Protein AF-A0A1I2U1D2-F1 (afdb_monomer)

Radius of gyration: 32.14 Å; Cα contacts (8 Å, |Δi|>4): 13; chains: 1; bounding box: 83×58×67 Å

Sequence (141 aa):
MPDENRFARLGDAIGESNEGESEEENGAESSEREPSEPTAEAKSESDDREDGEAASEAETEETGGGPAFEFEATTAKSVYVRPETVDVLDDAEFEVESFLRREHDVRDVTGREFHDALVRVAAEYPDEVADAILAARDDKE

InterPro domains:
  IPR058276 Protein of unknown function DUF7970 [PF25925] (73-135)

Mean predicted aligned error: 19.6 Å

Organism: NCBI:txid553467

Foldseek 3Di:
DDDDDPPPPPPPVPDDDDDDDDDDDDDDDDDDDDDDDDDDDDDDDPPPDPDDDDPDPDPDPCPDDPPPDDDDDDDDDDDDDDPVVVVVVVVVVVVVQVCCCPPPVDHDQDPVNVVVVVVVVCVVCVVVVVVVVVVVVVVVD

pLDDT: mean 72.26, std 23.41, range [33.78, 98.31]

Secondary structure (DSSP, 8-state):
-PPS-TTTTSSTTS-------------------PPPP--------------------------S---SSPPPP---------HHHHHHHHHHHHHHHHHHHHHH------HHHHHHHHHHHHHH-HHHHHHHHHHHHHTT-

Structure (mmCIF, N/CA/C/O backbone):
data_AF-A0A1I2U1D2-F1
#
_entry.id   AF-A0A1I2U1D2-F1
#
loop_
_atom_site.group_PDB
_atom_site.id
_atom_site.type_symbol
_atom_site.label_atom_id
_atom_site.label_alt_id
_atom_site.label_comp_id
_atom_site.label_asym_id
_atom_site.label_entity_id
_atom_site.label_seq_id
_atom_site.pdbx_PDB_ins_code
_atom_site.Cartn_x
_atom_site.Cartn_y
_atom_site.Cartn_z
_atom_site.occupancy
_atom_site.B_iso_or_equiv
_atom_site.auth_seq_id
_atom_site.auth_comp_id
_atom_site.auth_asym_id
_atom_site.auth_atom_id
_atom_site.pdbx_PDB_model_num
ATOM 1 N N . MET A 1 1 ? 43.225 43.028 -21.620 1.00 48.25 1 MET A N 1
ATOM 2 C CA . MET A 1 1 ? 42.374 42.006 -20.972 1.00 48.25 1 MET A CA 1
ATOM 3 C C . MET A 1 1 ? 43.135 41.461 -19.764 1.00 48.25 1 MET A C 1
ATOM 5 O O . MET A 1 1 ? 44.349 41.606 -19.773 1.00 48.25 1 MET A O 1
ATOM 9 N N . PRO A 1 2 ? 42.417 41.010 -18.724 1.00 54.31 2 PRO A N 1
ATOM 10 C CA . PRO A 1 2 ? 42.782 41.077 -17.307 1.00 54.31 2 PRO A CA 1
ATOM 11 C C . PRO A 1 2 ? 43.830 40.062 -16.840 1.00 54.31 2 PRO A C 1
ATOM 13 O O . PRO A 1 2 ? 44.194 39.142 -17.564 1.00 54.31 2 PRO A O 1
ATOM 16 N N . ASP A 1 3 ? 44.269 40.314 -15.609 1.00 55.12 3 ASP A N 1
ATOM 17 C CA . ASP A 1 3 ? 45.502 39.914 -14.944 1.00 55.12 3 ASP A CA 1
ATOM 18 C C . ASP A 1 3 ? 45.847 38.423 -14.930 1.00 55.12 3 ASP A C 1
ATOM 20 O O . ASP A 1 3 ? 45.047 37.534 -14.622 1.00 55.12 3 ASP A O 1
ATOM 24 N N . GLU A 1 4 ? 47.126 38.198 -15.207 1.00 64.06 4 GLU A N 1
ATOM 25 C CA . GLU A 1 4 ? 47.831 36.935 -15.125 1.00 64.06 4 GLU A CA 1
ATOM 26 C C . GLU A 1 4 ? 47.940 36.426 -13.671 1.00 64.06 4 GLU A C 1
ATOM 28 O O . GLU A 1 4 ? 48.364 37.124 -12.751 1.00 64.06 4 GLU A O 1
ATOM 33 N N . ASN A 1 5 ? 47.633 35.130 -13.534 1.00 59.00 5 ASN A N 1
ATOM 34 C CA . ASN A 1 5 ? 48.184 34.163 -12.574 1.00 59.00 5 ASN A CA 1
ATOM 35 C C . ASN A 1 5 ? 47.503 33.988 -11.207 1.00 59.00 5 ASN A C 1
ATOM 37 O O . ASN A 1 5 ? 48.108 34.104 -10.142 1.00 59.00 5 ASN A O 1
ATOM 41 N N . ARG A 1 6 ? 46.264 33.482 -11.259 1.00 64.25 6 ARG A N 1
ATOM 42 C CA . ARG A 1 6 ? 45.475 33.011 -10.103 1.00 64.25 6 ARG A CA 1
ATOM 43 C C . ARG A 1 6 ? 46.089 31.835 -9.316 1.00 64.25 6 ARG A C 1
ATOM 45 O O . ARG A 1 6 ? 45.702 31.616 -8.175 1.00 64.25 6 ARG A O 1
ATOM 52 N N . PHE A 1 7 ? 47.033 31.091 -9.893 1.00 62.09 7 PHE A N 1
ATOM 53 C CA . PHE A 1 7 ? 47.638 29.906 -9.259 1.00 62.09 7 PHE A CA 1
ATOM 54 C C . PHE A 1 7 ? 49.045 30.141 -8.690 1.00 62.09 7 PHE A C 1
ATOM 56 O O . PHE A 1 7 ? 49.530 29.319 -7.921 1.00 62.09 7 PHE A O 1
ATOM 63 N N . ALA A 1 8 ? 49.691 31.270 -8.999 1.00 64.88 8 ALA A N 1
ATOM 64 C CA . ALA A 1 8 ? 51.067 31.535 -8.568 1.00 64.88 8 ALA A CA 1
ATOM 65 C C . ALA A 1 8 ? 51.196 31.904 -7.077 1.00 64.88 8 ALA A C 1
ATOM 67 O O . ALA A 1 8 ? 52.280 31.799 -6.519 1.00 64.88 8 ALA A O 1
ATOM 68 N N . ARG A 1 9 ? 50.112 32.313 -6.403 1.00 57.69 9 ARG A N 1
ATOM 69 C CA . ARG A 1 9 ? 50.175 32.752 -4.995 1.00 57.69 9 ARG A CA 1
ATOM 70 C C . ARG A 1 9 ? 49.911 31.641 -3.970 1.00 57.69 9 ARG A C 1
ATOM 72 O O . ARG A 1 9 ? 50.150 31.849 -2.787 1.00 57.69 9 ARG A O 1
ATOM 79 N N . LEU A 1 10 ? 49.424 30.473 -4.390 1.00 58.66 10 LEU A N 1
ATOM 80 C CA . LEU A 1 10 ? 49.070 29.401 -3.449 1.00 58.66 10 LEU A CA 1
ATOM 81 C C . LEU A 1 10 ? 50.279 28.542 -3.024 1.00 58.66 10 LEU A C 1
ATOM 83 O O . LEU A 1 10 ? 50.201 27.861 -2.010 1.00 58.66 10 LEU A O 1
ATOM 87 N N . GLY A 1 11 ? 51.394 28.589 -3.763 1.00 59.19 11 GLY A N 1
ATOM 88 C CA . GLY A 1 11 ? 52.573 27.752 -3.499 1.00 59.19 11 GLY A CA 1
ATOM 89 C C . GLY A 1 11 ? 53.563 28.297 -2.462 1.00 59.19 11 GLY A C 1
ATOM 90 O O . GLY A 1 11 ? 54.266 27.511 -1.844 1.00 59.19 11 GLY A O 1
ATOM 91 N N . ASP A 1 12 ? 53.610 29.612 -2.241 1.00 54.62 12 ASP A N 1
ATOM 92 C CA . ASP A 1 12 ? 54.720 30.261 -1.512 1.00 54.62 12 ASP A CA 1
ATOM 93 C C . ASP A 1 12 ? 54.452 30.470 -0.006 1.00 54.62 12 ASP A C 1
ATOM 95 O O . ASP A 1 12 ? 55.350 30.787 0.762 1.00 54.62 12 ASP A O 1
ATOM 99 N N . ALA A 1 13 ? 53.211 30.265 0.455 1.00 55.56 13 ALA A N 1
ATOM 100 C CA . ALA A 1 13 ? 52.865 30.370 1.879 1.00 55.56 13 ALA A CA 1
ATOM 101 C C . ALA A 1 13 ? 53.052 29.053 2.659 1.00 55.56 13 ALA A C 1
ATOM 103 O O . ALA A 1 13 ? 52.930 29.045 3.884 1.00 55.56 13 ALA A O 1
ATOM 104 N N . ILE A 1 14 ? 53.348 27.941 1.973 1.00 59.91 14 ILE A N 1
ATOM 105 C CA . ILE A 1 14 ? 53.723 26.672 2.610 1.00 59.91 14 ILE A CA 1
ATOM 106 C C . ILE A 1 14 ? 55.235 26.737 2.827 1.00 59.91 14 ILE A C 1
ATOM 108 O O . ILE A 1 14 ? 56.033 26.233 2.043 1.00 59.91 14 ILE A O 1
ATOM 112 N N . GLY A 1 15 ? 55.584 27.497 3.866 1.00 47.94 15 GLY A N 1
ATOM 113 C CA . GLY A 1 15 ? 56.930 27.860 4.271 1.00 47.94 15 GLY A CA 1
ATOM 114 C C . GLY A 1 15 ? 57.877 26.670 4.373 1.00 47.94 15 GLY A C 1
ATOM 115 O O . GLY A 1 15 ? 57.737 25.781 5.209 1.00 47.94 15 GLY A O 1
A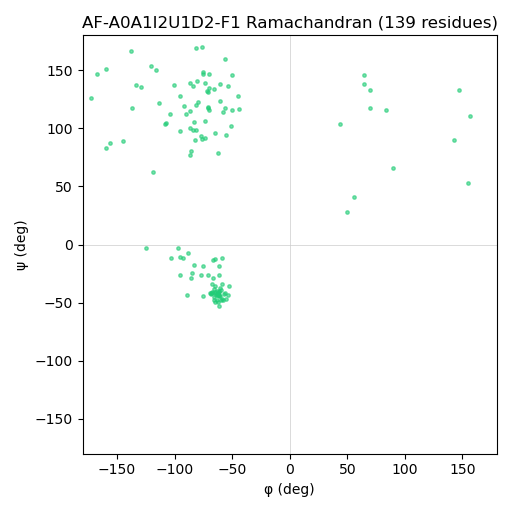TOM 116 N N . GLU A 1 16 ? 58.867 26.740 3.503 1.00 50.44 16 GLU A N 1
ATOM 117 C CA . GLU A 1 16 ? 60.207 26.196 3.603 1.00 50.44 16 GLU A CA 1
ATOM 118 C C . GLU A 1 16 ? 60.831 26.457 4.989 1.00 50.44 16 GLU A C 1
ATOM 120 O O . GLU A 1 16 ? 60.870 27.603 5.438 1.00 50.44 16 GLU A O 1
ATOM 125 N N . SER A 1 17 ? 61.339 25.410 5.653 1.00 40.62 17 SER A N 1
ATOM 126 C CA . SER A 1 17 ? 62.696 25.337 6.245 1.00 40.62 17 SER A CA 1
ATOM 127 C C . SER A 1 17 ? 62.764 24.312 7.382 1.00 40.62 17 SER A C 1
ATOM 129 O O . SER A 1 17 ? 62.220 24.491 8.468 1.00 40.62 17 SER A O 1
ATOM 131 N N . ASN A 1 18 ? 63.482 23.232 7.102 1.00 49.50 18 ASN A N 1
ATOM 132 C CA . ASN A 1 18 ? 63.945 22.218 8.037 1.00 49.50 18 ASN A CA 1
ATOM 133 C C . ASN A 1 18 ? 65.345 22.613 8.530 1.00 49.50 18 ASN A C 1
ATOM 135 O O . ASN A 1 18 ? 66.231 22.665 7.687 1.00 49.50 18 ASN A O 1
ATOM 139 N N . GLU A 1 19 ? 65.546 22.827 9.839 1.00 45.09 19 GLU A N 1
ATOM 140 C CA . 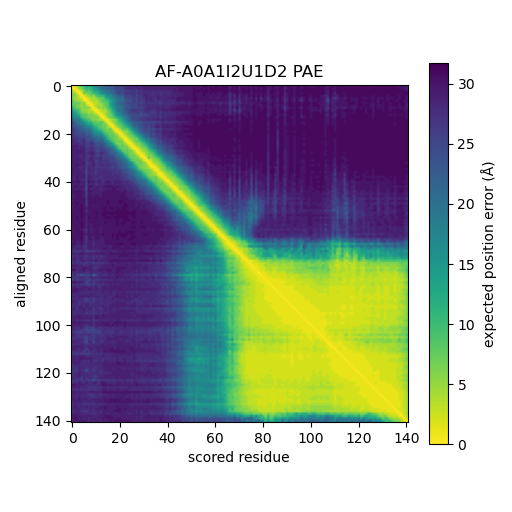GLU A 1 19 ? 66.840 22.679 10.545 1.00 45.09 19 GLU A CA 1
ATOM 141 C C . GLU A 1 19 ? 66.668 22.838 12.076 1.00 45.09 19 GLU A C 1
ATOM 143 O O . GLU A 1 19 ? 66.142 23.851 12.536 1.00 45.09 19 GLU A O 1
ATOM 148 N N . GLY A 1 20 ? 67.138 21.856 12.864 1.00 34.03 20 GLY A N 1
ATOM 149 C CA . GLY A 1 20 ? 67.340 21.982 14.318 1.00 34.03 20 GLY A CA 1
ATOM 150 C C . GLY A 1 20 ? 67.017 20.734 15.155 1.00 34.03 20 GLY A C 1
ATOM 151 O O . GLY A 1 20 ? 65.903 20.593 15.646 1.00 34.03 20 GLY A O 1
ATOM 152 N N . GLU A 1 21 ? 68.004 19.856 15.360 1.00 43.69 21 GLU A N 1
ATOM 153 C CA . GLU A 1 21 ? 68.023 18.835 16.425 1.00 43.69 21 GLU A CA 1
ATOM 154 C C . GLU A 1 21 ? 67.955 19.483 17.821 1.00 43.69 21 GLU A C 1
ATOM 156 O O . GLU A 1 21 ? 68.664 20.459 18.063 1.00 43.69 21 GLU A O 1
ATOM 161 N N . SER A 1 22 ? 67.170 18.922 18.753 1.00 35.94 22 SER A N 1
ATOM 162 C CA . SER A 1 22 ? 67.417 18.942 20.210 1.00 35.94 22 SER A CA 1
ATOM 163 C C . SER A 1 22 ? 66.502 17.948 20.935 1.00 35.94 22 SER A C 1
ATOM 165 O O . SER A 1 22 ? 65.382 17.673 20.510 1.00 35.94 22 SER A O 1
ATOM 167 N N . GLU A 1 23 ? 67.050 17.386 22.001 1.00 41.00 23 GLU A N 1
ATOM 168 C CA . GLU A 1 23 ? 66.642 16.197 22.740 1.00 41.00 23 GLU A CA 1
ATOM 169 C C . GLU A 1 23 ? 65.497 16.422 23.759 1.00 41.00 23 GLU A C 1
ATOM 171 O O . GLU A 1 23 ? 65.174 17.549 24.120 1.00 41.00 23 GLU A O 1
ATOM 176 N N . GLU A 1 24 ? 64.985 15.290 24.265 1.00 39.28 24 GLU A N 1
ATOM 177 C CA . GLU A 1 24 ? 64.449 15.064 25.624 1.00 39.28 24 GLU A CA 1
ATOM 178 C C . GLU A 1 24 ? 62.991 15.426 26.015 1.00 39.28 24 GLU A C 1
ATOM 180 O O . GLU A 1 24 ? 62.586 16.573 26.135 1.00 39.28 24 GLU A O 1
ATOM 185 N N . GLU A 1 25 ? 62.275 14.335 26.340 1.00 39.72 25 GLU A N 1
ATOM 186 C CA . GLU A 1 25 ? 61.456 14.065 27.539 1.00 39.72 25 GLU A CA 1
ATOM 187 C C . GLU A 1 25 ? 60.174 14.844 27.920 1.00 39.72 25 GLU A C 1
ATOM 189 O O . GLU A 1 25 ? 60.135 16.061 28.031 1.00 39.72 25 GLU A O 1
ATOM 194 N N . ASN A 1 26 ? 59.205 14.023 28.374 1.00 35.69 26 ASN A N 1
ATOM 195 C CA . ASN A 1 26 ? 58.036 14.306 29.228 1.00 35.69 26 ASN A CA 1
ATOM 196 C C . ASN A 1 26 ? 56.917 15.158 28.598 1.00 35.69 26 ASN A C 1
ATOM 198 O O . ASN A 1 26 ? 57.146 16.203 28.022 1.00 35.69 26 ASN A O 1
ATOM 202 N N . GLY A 1 27 ? 55.635 14.819 28.685 1.00 33.78 27 GLY A N 1
ATOM 203 C CA . GLY A 1 27 ? 54.914 13.890 29.543 1.00 33.78 27 GLY A CA 1
ATOM 204 C C . GLY A 1 27 ? 53.525 14.499 29.762 1.00 33.78 27 GLY A C 1
ATOM 205 O O . GLY A 1 27 ? 53.448 15.679 30.082 1.00 33.78 27 GLY A O 1
ATOM 206 N N . ALA A 1 28 ? 52.469 13.689 29.610 1.00 41.75 28 ALA A N 1
ATOM 207 C CA . ALA A 1 28 ? 51.059 14.047 29.841 1.00 41.75 28 ALA A CA 1
ATOM 208 C C . ALA A 1 28 ? 50.520 15.137 28.864 1.00 41.75 28 ALA A C 1
ATOM 210 O O . ALA A 1 28 ? 51.261 15.955 28.351 1.00 41.75 28 ALA A O 1
ATOM 211 N N . GLU A 1 29 ? 49.270 15.162 28.413 1.00 37.44 29 GLU A N 1
ATOM 212 C CA . GLU A 1 29 ? 48.027 15.044 29.157 1.00 37.44 29 GLU A CA 1
ATOM 213 C C . GLU A 1 29 ? 46.861 14.615 28.244 1.00 37.44 29 GLU A C 1
ATOM 215 O O . GLU A 1 29 ? 46.824 14.908 27.052 1.00 37.44 29 GLU A O 1
ATOM 220 N N . SER A 1 30 ? 45.916 13.919 28.877 1.00 41.84 30 SER A N 1
ATOM 221 C CA . SER A 1 30 ? 44.467 13.919 28.650 1.00 41.84 30 SER A CA 1
ATOM 222 C C . SER A 1 30 ? 43.907 13.881 27.221 1.00 41.84 30 SER A C 1
ATOM 224 O O . SER A 1 30 ? 43.764 14.875 26.515 1.00 41.84 30 SER A O 1
ATOM 226 N N . SER A 1 31 ? 43.439 12.686 26.861 1.00 48.28 31 SER A N 1
ATOM 227 C CA . SER A 1 31 ? 42.439 12.462 25.823 1.00 48.28 31 SER A CA 1
ATOM 228 C C . SER A 1 31 ? 41.058 12.893 26.334 1.00 48.28 31 SER A C 1
ATOM 230 O O . SER A 1 31 ? 40.327 12.077 26.894 1.00 48.28 31 SER A O 1
ATOM 232 N N . GLU A 1 32 ? 40.677 14.142 26.088 1.00 40.72 32 GLU A N 1
ATOM 233 C CA . GLU A 1 32 ? 39.299 14.625 26.229 1.00 40.72 32 GLU A CA 1
ATOM 234 C C . GLU A 1 32 ? 38.710 14.865 24.833 1.00 40.72 32 GLU A C 1
ATOM 236 O O . GLU A 1 32 ? 39.063 15.796 24.113 1.00 40.72 32 GLU A O 1
ATOM 241 N N . ARG A 1 33 ? 37.852 13.930 24.414 1.00 51.19 33 ARG A N 1
ATOM 242 C CA . ARG A 1 33 ? 37.112 13.964 23.152 1.00 51.19 33 ARG A CA 1
ATOM 243 C C . ARG A 1 33 ? 35.737 14.557 23.443 1.00 51.19 33 ARG A C 1
ATOM 245 O O . ARG A 1 33 ? 34.851 13.841 23.900 1.00 51.19 33 ARG A O 1
ATOM 252 N N . GLU A 1 34 ? 35.585 15.849 23.192 1.00 50.84 34 GLU A N 1
ATOM 253 C CA . GLU A 1 34 ? 34.293 16.540 23.253 1.00 50.84 34 GLU A CA 1
ATOM 254 C C . GLU A 1 34 ? 33.423 16.198 22.016 1.00 50.84 34 GLU A C 1
ATOM 256 O O . GLU A 1 34 ? 33.961 15.914 20.937 1.00 50.84 34 GLU A O 1
ATOM 261 N N . PRO A 1 35 ? 32.084 16.171 22.163 1.00 46.41 35 PRO A N 1
ATOM 262 C CA . PRO A 1 35 ? 31.142 15.674 21.159 1.00 46.41 35 PRO A CA 1
ATOM 263 C C . PRO A 1 35 ? 30.843 16.704 20.057 1.00 46.41 35 PRO A C 1
ATOM 265 O O . PRO A 1 35 ? 30.666 17.889 20.317 1.00 46.41 35 PRO A O 1
ATOM 268 N N . SER A 1 36 ? 30.738 16.239 18.809 1.00 40.47 36 SER A N 1
ATOM 269 C CA . SER A 1 36 ? 30.282 17.051 17.675 1.00 40.47 36 SER A CA 1
ATOM 270 C C . SER A 1 36 ? 28.753 17.173 17.663 1.00 40.47 36 SER A C 1
ATOM 272 O O . SER A 1 36 ? 28.052 16.163 17.602 1.00 40.47 36 SER A O 1
ATOM 274 N N . GLU A 1 37 ? 28.244 18.404 17.686 1.00 52.06 37 GLU A N 1
ATOM 275 C CA . GLU A 1 37 ? 26.843 18.739 17.400 1.00 52.06 37 GLU A CA 1
ATOM 276 C C . GLU A 1 37 ? 26.546 18.618 15.889 1.00 52.06 37 GLU A C 1
ATOM 278 O O . GLU A 1 37 ? 27.360 19.070 15.077 1.00 52.06 37 GLU A O 1
ATOM 283 N N . PRO A 1 38 ? 25.391 18.066 15.468 1.00 49.34 38 PRO A N 1
ATOM 284 C CA . PRO A 1 38 ? 24.935 18.170 14.088 1.00 49.34 38 PRO A CA 1
ATOM 285 C C . PRO A 1 38 ? 24.143 19.472 13.886 1.00 49.34 38 PRO A C 1
ATOM 287 O O . PRO A 1 38 ? 23.053 19.655 14.428 1.00 49.34 38 PRO A O 1
ATOM 290 N N . THR A 1 39 ? 24.675 20.380 13.070 1.00 43.06 39 THR A N 1
ATOM 291 C CA . THR A 1 39 ? 23.933 21.533 12.547 1.00 43.06 39 THR A CA 1
ATOM 292 C C . THR A 1 39 ? 22.878 21.072 11.542 1.00 43.06 39 THR A C 1
ATOM 294 O O . THR A 1 39 ? 23.201 20.544 10.479 1.00 43.06 39 THR A O 1
ATOM 297 N N . ALA A 1 40 ? 21.613 21.291 11.895 1.00 46.16 40 ALA A N 1
ATOM 298 C CA . ALA A 1 40 ? 20.458 21.160 11.023 1.00 46.16 40 ALA A CA 1
ATOM 299 C C . ALA A 1 40 ? 20.433 22.295 9.984 1.00 46.16 40 ALA A C 1
ATOM 301 O O . ALA A 1 40 ? 20.269 23.459 10.348 1.00 46.16 40 ALA A O 1
ATOM 302 N N . GLU A 1 41 ? 20.526 21.959 8.697 1.00 44.75 41 GLU A N 1
ATOM 303 C CA . GLU A 1 41 ? 20.084 22.840 7.614 1.00 44.75 41 GLU A CA 1
ATOM 304 C C . GLU A 1 41 ? 18.756 22.325 7.063 1.00 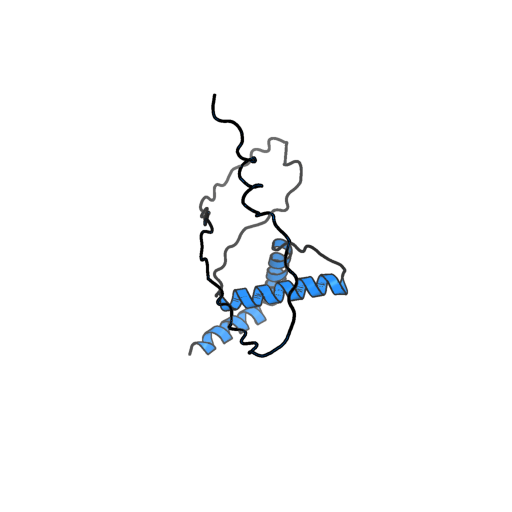44.75 41 GLU A C 1
ATOM 306 O O . GLU A 1 41 ? 18.647 21.244 6.488 1.00 44.75 41 GLU A O 1
ATOM 311 N N . ALA A 1 42 ? 17.721 23.122 7.307 1.00 43.91 42 ALA A N 1
ATOM 312 C CA . ALA A 1 42 ? 16.366 22.904 6.859 1.00 43.91 42 ALA A CA 1
ATOM 313 C C . ALA A 1 42 ? 16.109 23.662 5.544 1.00 43.91 42 ALA A C 1
ATOM 315 O O . ALA A 1 42 ? 16.239 24.880 5.492 1.00 43.91 42 ALA A O 1
ATOM 316 N N . LYS A 1 43 ? 15.606 22.904 4.562 1.00 43.88 43 LYS A N 1
ATOM 317 C CA . LYS A 1 43 ? 14.558 23.252 3.583 1.00 43.88 43 LYS A CA 1
ATOM 318 C C . LYS A 1 43 ? 14.845 24.279 2.478 1.00 43.88 43 LYS A C 1
ATOM 320 O O . LYS A 1 43 ? 14.874 25.486 2.695 1.00 43.88 43 LYS A O 1
ATOM 325 N N . SER A 1 44 ? 14.761 23.781 1.243 1.00 39.34 44 SER A N 1
ATOM 326 C CA . SER A 1 44 ? 13.877 24.337 0.204 1.00 39.34 44 SER A CA 1
ATOM 327 C C . SER A 1 44 ? 13.636 23.283 -0.878 1.00 39.34 44 SER A C 1
ATOM 329 O O . SER A 1 44 ? 14.310 23.263 -1.903 1.00 39.34 44 SER A O 1
ATOM 331 N N . GLU A 1 45 ? 12.680 22.389 -0.635 1.00 48.22 45 GLU A N 1
ATOM 332 C CA . GLU A 1 45 ? 12.056 21.618 -1.710 1.00 48.22 45 GLU A CA 1
ATOM 333 C C . GLU A 1 45 ? 10.994 22.509 -2.354 1.00 48.22 45 GLU A C 1
ATOM 335 O O . GLU A 1 45 ? 10.097 23.021 -1.681 1.00 48.22 45 GLU A O 1
ATOM 340 N N . SER A 1 46 ? 11.169 22.768 -3.650 1.00 44.56 46 SER A N 1
ATOM 341 C CA . SER A 1 46 ? 10.175 23.453 -4.468 1.00 44.56 46 SER A CA 1
ATOM 342 C C . SER A 1 46 ? 9.032 22.481 -4.721 1.00 44.56 46 SER A C 1
ATOM 344 O O . SER A 1 46 ? 9.164 21.509 -5.455 1.00 44.56 46 SER A O 1
ATOM 346 N N . ASP A 1 47 ? 7.944 22.753 -4.022 1.00 41.28 47 ASP A N 1
ATOM 347 C CA . ASP A 1 47 ? 6.650 22.103 -4.101 1.00 41.28 47 ASP A CA 1
ATOM 348 C C . ASP A 1 47 ? 5.933 22.599 -5.368 1.00 41.28 47 ASP A C 1
ATOM 350 O O . ASP A 1 47 ? 5.275 23.638 -5.364 1.00 41.28 47 ASP A O 1
ATOM 354 N N . ASP A 1 48 ? 6.134 21.892 -6.481 1.00 41.84 48 ASP A N 1
ATOM 355 C CA . ASP A 1 48 ? 5.361 22.079 -7.710 1.00 41.84 48 ASP A CA 1
ATOM 356 C C . ASP A 1 48 ? 4.087 21.227 -7.598 1.00 41.84 48 ASP A C 1
ATOM 358 O O . ASP A 1 48 ? 4.012 20.077 -8.028 1.00 41.84 48 ASP A O 1
ATOM 362 N N . ARG A 1 49 ? 3.102 21.766 -6.872 1.00 47.62 49 ARG A N 1
ATOM 363 C CA . ARG A 1 49 ? 1.734 21.243 -6.834 1.00 47.62 49 ARG A CA 1
ATOM 364 C C . ARG A 1 49 ? 0.977 21.772 -8.048 1.00 47.62 49 ARG A C 1
ATOM 366 O O . ARG A 1 49 ? 0.315 22.806 -7.957 1.00 47.62 49 ARG A O 1
ATOM 373 N N . GLU A 1 50 ? 1.023 21.048 -9.162 1.00 47.06 50 GLU A N 1
ATOM 374 C CA . GLU A 1 50 ? -0.060 21.122 -10.146 1.00 47.06 50 GLU A CA 1
ATOM 375 C C . GLU A 1 50 ? -1.247 20.295 -9.633 1.00 47.06 50 GLU A C 1
ATOM 377 O O . GLU A 1 50 ? -1.337 19.076 -9.770 1.00 47.06 50 GLU A O 1
ATOM 382 N N . ASP A 1 51 ? -2.130 21.023 -8.953 1.00 46.00 51 ASP A N 1
ATOM 383 C CA . ASP A 1 51 ? -3.491 20.656 -8.587 1.00 46.00 51 ASP A CA 1
ATOM 384 C C . ASP A 1 51 ? -4.290 20.291 -9.850 1.00 46.00 51 ASP A C 1
ATOM 386 O O . ASP A 1 51 ? -4.458 21.095 -10.769 1.00 46.00 51 ASP A O 1
ATOM 390 N N . GLY A 1 52 ? -4.734 19.038 -9.922 1.00 48.62 52 GLY A N 1
ATOM 391 C CA . GLY A 1 52 ? -5.515 18.526 -11.035 1.00 48.62 52 GLY A CA 1
ATOM 392 C C . GLY A 1 52 ? -6.995 18.854 -10.883 1.00 48.62 52 GLY A C 1
ATOM 393 O O . GLY A 1 52 ? -7.702 18.158 -10.162 1.00 48.62 52 GLY A O 1
ATOM 394 N N . GLU A 1 53 ? -7.492 19.815 -11.661 1.00 47.88 53 GLU A N 1
ATOM 395 C CA . GLU A 1 53 ? -8.915 19.888 -11.999 1.00 47.88 53 GLU A CA 1
ATOM 396 C C . GLU A 1 53 ? -9.118 20.406 -13.433 1.00 47.88 53 GLU A C 1
ATOM 398 O O . GLU A 1 53 ? -9.266 21.598 -13.686 1.00 47.88 53 GLU A O 1
ATOM 403 N N . ALA A 1 54 ? -9.138 19.481 -14.396 1.00 38.84 54 ALA A N 1
ATOM 404 C CA . ALA A 1 54 ? -9.825 19.668 -15.672 1.00 38.84 54 ALA A 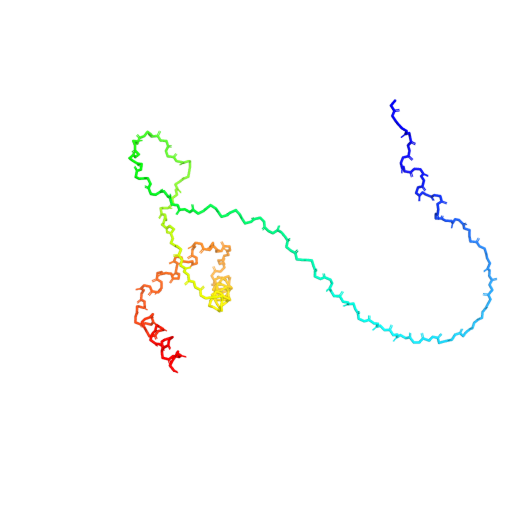CA 1
ATOM 405 C C . ALA A 1 54 ? -10.170 18.300 -16.276 1.00 38.84 54 ALA A C 1
ATOM 407 O O . ALA A 1 54 ? -9.427 17.738 -17.080 1.00 38.84 54 ALA A O 1
ATOM 408 N N . ALA A 1 55 ? -11.329 17.763 -15.893 1.00 51.44 55 ALA A N 1
ATOM 409 C CA . ALA A 1 55 ? -12.008 16.764 -16.705 1.00 51.44 55 ALA A CA 1
ATOM 410 C C . ALA A 1 55 ? -12.425 17.439 -18.021 1.00 51.44 55 ALA A C 1
ATOM 412 O O . ALA A 1 55 ? -13.443 18.124 -18.084 1.00 51.44 55 ALA A O 1
ATOM 413 N N . SER A 1 56 ? -11.608 17.288 -19.060 1.00 40.78 56 SER A N 1
ATOM 414 C CA . SER A 1 56 ? -12.009 17.587 -20.429 1.00 40.78 56 SER A CA 1
ATOM 415 C C . SER A 1 56 ? -12.176 16.259 -21.150 1.00 40.78 56 SER A C 1
ATOM 417 O O . SER A 1 56 ? -11.188 15.621 -21.507 1.00 40.78 56 SER A O 1
ATOM 419 N N . GLU A 1 57 ? -13.427 15.846 -21.361 1.00 54.47 57 GLU A N 1
ATOM 420 C CA . GLU A 1 57 ? -13.784 14.870 -22.391 1.00 54.47 57 GLU A CA 1
ATOM 421 C C . GLU A 1 57 ? -13.269 15.399 -23.736 1.00 54.47 57 GLU A C 1
ATOM 423 O O . GLU A 1 57 ? -13.892 16.236 -24.384 1.00 54.47 57 GLU A O 1
ATOM 428 N N . ALA A 1 58 ? -12.073 14.966 -24.125 1.00 45.69 58 ALA A N 1
ATOM 429 C CA . ALA A 1 58 ? -11.575 15.140 -25.473 1.00 45.69 58 ALA A CA 1
ATOM 430 C C . ALA A 1 58 ? -12.079 13.949 -26.293 1.00 45.69 58 ALA A C 1
ATOM 432 O O . ALA A 1 58 ? -11.522 12.852 -26.215 1.00 45.69 58 ALA A O 1
ATOM 433 N N . GLU A 1 59 ? -13.144 14.168 -27.070 1.00 53.09 59 GLU A N 1
ATOM 434 C CA . GLU A 1 59 ? -13.452 13.333 -28.231 1.00 53.09 59 GLU A CA 1
ATOM 435 C C . GLU A 1 59 ? -12.181 13.246 -29.086 1.00 53.09 59 GLU A C 1
ATOM 437 O O . GLU A 1 59 ? -11.788 14.194 -29.766 1.00 53.09 59 GLU A O 1
ATOM 442 N N . THR A 1 60 ? -11.480 12.120 -28.975 1.00 52.12 60 THR A N 1
ATOM 443 C CA . THR A 1 60 ? -10.280 11.853 -29.756 1.00 52.12 60 THR A CA 1
ATOM 444 C C . THR A 1 60 ? -10.745 11.355 -31.114 1.00 52.12 60 THR A C 1
ATOM 446 O O . THR A 1 60 ? -11.110 10.192 -31.273 1.00 52.12 60 THR A O 1
ATOM 449 N N . GLU A 1 61 ? -10.771 12.252 -32.098 1.00 54.19 61 GLU A N 1
ATOM 450 C CA . GLU A 1 61 ? -10.764 11.841 -33.497 1.00 54.19 61 GLU A CA 1
ATOM 451 C C . GLU A 1 61 ? -9.499 10.997 -33.722 1.00 54.19 61 GLU A C 1
ATOM 453 O O . GLU A 1 61 ? -8.378 11.487 -33.589 1.00 54.19 61 GLU A O 1
ATOM 458 N N . GLU A 1 62 ? -9.690 9.705 -34.008 1.00 57.53 62 GLU A N 1
ATOM 459 C CA . GLU A 1 62 ? -8.639 8.726 -34.300 1.00 57.53 62 GLU A CA 1
ATOM 460 C C . GLU A 1 62 ? -7.859 9.113 -35.569 1.00 57.53 62 GLU A C 1
ATOM 462 O O . GLU A 1 62 ? -8.059 8.575 -36.662 1.00 57.53 62 GLU A O 1
ATOM 467 N N . THR A 1 63 ? -6.930 10.058 -35.447 1.00 54.81 63 THR A N 1
ATOM 468 C CA . THR A 1 63 ? -5.882 10.260 -36.445 1.00 54.81 63 THR A CA 1
ATOM 469 C C . THR A 1 63 ? -4.758 9.280 -36.137 1.00 54.81 63 THR A C 1
ATOM 471 O O . THR A 1 63 ? -3.946 9.505 -35.242 1.00 54.81 63 THR A O 1
ATOM 474 N N . GLY A 1 64 ? -4.768 8.161 -36.866 1.00 61.09 64 GLY A N 1
ATOM 475 C CA . GLY A 1 64 ? -3.854 7.031 -36.717 1.00 61.09 64 GLY A CA 1
ATOM 476 C C . GLY A 1 64 ? -2.390 7.435 -36.532 1.00 61.09 64 GLY A C 1
ATOM 477 O O . GLY A 1 64 ? -1.765 8.023 -37.414 1.00 61.09 64 GLY A O 1
ATOM 478 N N . GLY A 1 65 ? -1.862 7.078 -35.367 1.00 63.53 65 GLY A N 1
ATOM 479 C CA . GLY A 1 65 ? -0.513 7.401 -34.923 1.00 63.53 65 GLY A CA 1
ATOM 480 C C . GLY A 1 65 ? -0.454 7.408 -33.403 1.00 63.53 65 GLY A C 1
ATOM 481 O O . GLY A 1 65 ? -0.067 8.413 -32.815 1.00 63.53 65 GLY A O 1
ATOM 482 N N . GLY A 1 66 ? -0.901 6.315 -32.774 1.00 71.44 66 GLY A N 1
ATOM 483 C CA . GLY A 1 66 ? -0.766 6.139 -31.331 1.00 71.44 66 GLY A CA 1
ATOM 484 C C . GLY A 1 66 ? 0.702 6.251 -30.894 1.00 71.44 66 GLY A C 1
ATOM 485 O O . GLY A 1 66 ? 1.607 6.119 -31.729 1.00 71.44 66 GLY A O 1
ATOM 486 N N . PRO A 1 67 ? 0.960 6.530 -29.607 1.00 78.88 67 PRO A N 1
ATOM 487 C CA . PRO A 1 67 ? 2.317 6.608 -29.086 1.00 78.88 67 PRO A CA 1
ATOM 488 C C . PRO A 1 67 ? 3.135 5.374 -29.491 1.00 78.88 67 PRO A C 1
ATOM 490 O O . PRO A 1 67 ? 2.614 4.266 -29.588 1.00 78.88 67 PRO A O 1
ATOM 493 N N . ALA A 1 68 ? 4.439 5.568 -29.720 1.00 81.12 68 ALA A N 1
ATOM 494 C CA . ALA A 1 68 ? 5.357 4.503 -30.150 1.00 81.12 68 ALA A CA 1
ATOM 495 C C . ALA A 1 68 ? 5.437 3.315 -29.165 1.00 81.12 68 ALA A C 1
ATOM 497 O O . ALA A 1 68 ? 5.995 2.273 -29.504 1.00 81.12 68 ALA A O 1
ATOM 498 N N . PHE A 1 69 ? 4.872 3.484 -27.968 1.00 80.94 69 PHE A N 1
ATOM 499 C CA . PHE A 1 69 ? 4.655 2.461 -26.961 1.00 80.94 69 PHE A CA 1
ATOM 500 C C . PHE A 1 69 ? 3.195 2.518 -26.521 1.00 80.94 69 PHE A C 1
ATOM 502 O O . PHE A 1 69 ? 2.662 3.602 -26.276 1.00 80.94 69 PHE A O 1
ATOM 509 N N . GLU A 1 70 ? 2.561 1.355 -26.415 1.00 74.19 70 GLU A N 1
ATOM 510 C CA . GLU A 1 70 ? 1.234 1.254 -25.821 1.00 74.19 70 GLU A CA 1
ATOM 511 C C . GLU A 1 70 ? 1.340 1.497 -24.313 1.00 74.19 70 GLU A C 1
ATOM 513 O O . GLU A 1 70 ? 2.200 0.927 -23.638 1.00 74.19 70 GLU A O 1
ATOM 518 N N . PHE A 1 71 ? 0.477 2.369 -23.795 1.00 76.25 71 PHE A N 1
ATOM 519 C CA . PHE A 1 71 ? 0.337 2.599 -22.364 1.00 76.25 71 PHE A CA 1
ATOM 520 C C . PHE A 1 71 ? -0.883 1.843 -21.856 1.00 76.25 71 PHE A C 1
ATOM 522 O O . PHE A 1 71 ? -1.948 1.875 -22.474 1.00 76.25 71 PHE A O 1
ATOM 529 N N . GLU A 1 72 ? -0.736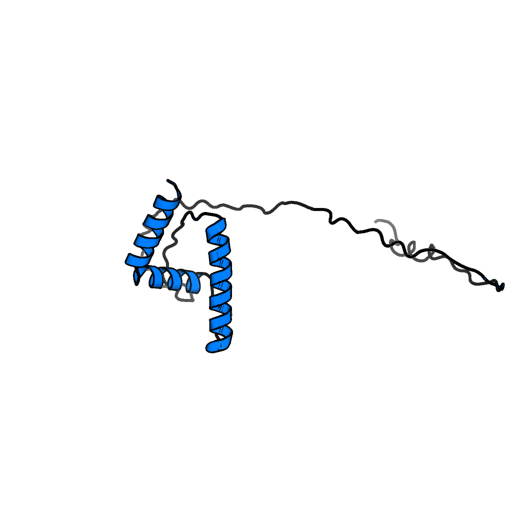 1.196 -20.708 1.00 77.50 72 GLU A N 1
ATOM 530 C CA . GLU A 1 72 ? -1.876 0.643 -19.992 1.00 77.50 72 GLU A CA 1
ATOM 531 C C . GLU A 1 72 ? -2.695 1.784 -19.376 1.00 77.50 72 GLU A C 1
ATOM 533 O O . GLU A 1 72 ? -2.146 2.703 -18.761 1.00 77.50 72 GLU A O 1
ATOM 538 N N . ALA A 1 73 ? -4.014 1.748 -19.573 1.00 83.69 73 ALA A N 1
ATOM 539 C CA . ALA A 1 73 ? -4.910 2.778 -19.070 1.00 83.69 73 ALA A CA 1
ATOM 540 C C . ALA A 1 73 ? -5.034 2.676 -17.543 1.00 83.69 73 ALA A C 1
ATOM 542 O O . ALA A 1 73 ? -5.533 1.681 -17.021 1.00 83.69 73 ALA A O 1
ATOM 543 N N . THR A 1 74 ? -4.628 3.724 -16.827 1.00 85.12 74 THR A N 1
ATOM 544 C CA . THR A 1 74 ? -4.785 3.829 -15.372 1.00 85.12 74 THR A CA 1
ATOM 545 C C . THR A 1 74 ? -5.622 5.047 -15.003 1.00 85.12 74 THR A C 1
ATOM 547 O O . THR A 1 74 ? -5.703 6.026 -15.743 1.00 85.12 74 THR A O 1
ATOM 550 N N . THR A 1 75 ? -6.283 4.983 -13.848 1.00 89.12 75 THR A N 1
ATOM 551 C CA . THR A 1 75 ? -7.024 6.115 -13.280 1.00 89.12 75 THR A CA 1
ATOM 552 C C . THR A 1 75 ? -6.343 6.550 -11.994 1.00 89.12 75 THR A C 1
ATOM 554 O O . THR A 1 75 ? -6.211 5.757 -11.063 1.00 89.12 75 THR A O 1
ATOM 557 N N . ALA A 1 76 ? -5.916 7.810 -11.934 1.00 91.06 76 ALA A N 1
ATOM 558 C CA . ALA A 1 76 ? -5.353 8.380 -10.720 1.00 91.06 76 ALA A CA 1
ATOM 559 C C . ALA A 1 76 ? -6.450 8.570 -9.661 1.00 91.06 76 ALA A C 1
ATOM 561 O O . ALA A 1 76 ? -7.532 9.082 -9.953 1.00 91.06 76 ALA A O 1
ATOM 562 N N . LYS A 1 77 ? -6.159 8.177 -8.418 1.00 90.06 77 LYS A N 1
ATOM 563 C CA . LYS A 1 77 ? -7.035 8.393 -7.265 1.00 90.06 77 LYS A CA 1
ATOM 564 C C . LYS A 1 77 ? -6.205 8.859 -6.077 1.00 90.06 77 LYS A C 1
ATOM 566 O O . LYS A 1 77 ? -5.352 8.121 -5.598 1.00 90.06 77 LYS A O 1
ATOM 571 N N . SER A 1 78 ? -6.472 10.068 -5.595 1.00 93.19 78 SER A N 1
ATOM 572 C CA . SER A 1 78 ? -5.878 10.598 -4.369 1.00 93.19 78 SER A CA 1
ATOM 573 C C . SER A 1 78 ? -6.701 10.175 -3.147 1.00 93.19 78 SER A C 1
ATOM 575 O O . SER A 1 78 ? -7.934 10.151 -3.180 1.00 93.19 78 SER A O 1
ATOM 577 N N . VAL A 1 79 ? -6.019 9.806 -2.061 1.00 92.31 79 VAL A N 1
ATOM 578 C CA . VAL A 1 79 ? -6.634 9.397 -0.789 1.00 92.31 79 VAL A CA 1
ATOM 579 C C . VAL A 1 79 ? -5.909 10.105 0.350 1.00 92.31 79 VAL A C 1
ATOM 581 O O . VAL A 1 79 ? -4.685 10.189 0.350 1.00 92.31 79 VAL A O 1
ATOM 584 N N . TYR A 1 80 ? -6.662 10.612 1.327 1.00 94.06 80 TYR A N 1
ATOM 585 C CA . TYR A 1 80 ? -6.091 11.210 2.531 1.00 94.06 80 TYR A CA 1
ATOM 586 C C . TYR A 1 80 ? -5.921 10.145 3.604 1.00 94.06 80 TYR A C 1
ATOM 588 O O . TYR A 1 80 ? -6.903 9.630 4.143 1.00 94.06 80 TYR A O 1
ATOM 596 N N . VAL A 1 81 ? -4.669 9.845 3.921 1.00 94.69 81 VAL A N 1
ATOM 597 C CA . VAL A 1 81 ? -4.288 8.892 4.960 1.00 94.69 81 VAL A CA 1
ATOM 598 C C . VAL A 1 81 ? -3.530 9.650 6.048 1.00 94.69 81 VAL A C 1
ATOM 600 O O . VAL A 1 81 ? -2.923 10.691 5.790 1.00 94.69 81 VAL A O 1
ATOM 603 N N . ARG A 1 82 ? -3.624 9.184 7.292 1.00 95.00 82 ARG A N 1
ATOM 604 C CA . ARG A 1 82 ? -2.879 9.795 8.392 1.00 95.00 82 ARG A CA 1
ATOM 605 C C . ARG A 1 82 ? -1.379 9.497 8.255 1.00 95.00 82 ARG A C 1
ATOM 607 O O . ARG A 1 82 ? -1.065 8.395 7.807 1.00 95.00 82 ARG A O 1
ATOM 614 N N . PRO A 1 83 ? -0.477 10.408 8.670 1.00 96.38 83 PRO A N 1
ATOM 615 C CA . PRO A 1 83 ? 0.968 10.198 8.561 1.00 96.38 83 PRO A CA 1
ATOM 616 C C . PRO A 1 83 ? 1.425 8.887 9.199 1.00 96.38 83 PRO A C 1
ATOM 618 O O . PRO A 1 83 ? 2.126 8.115 8.561 1.00 96.38 83 PRO A O 1
ATOM 621 N N . GLU A 1 84 ? 0.911 8.570 10.390 1.00 94.81 84 GLU A N 1
ATOM 622 C CA . GLU A 1 84 ? 1.267 7.340 11.101 1.00 94.81 84 GLU A CA 1
ATOM 623 C C . GLU A 1 84 ? 0.906 6.059 10.333 1.00 94.81 84 GLU A C 1
ATOM 625 O O . GLU A 1 84 ? 1.519 5.018 10.533 1.00 94.81 84 GLU A O 1
ATOM 630 N N . THR A 1 85 ? -0.100 6.111 9.459 1.00 95.00 85 THR A N 1
ATOM 631 C CA . THR A 1 85 ? -0.496 4.973 8.621 1.00 95.00 85 THR A CA 1
ATOM 632 C C . THR A 1 85 ? 0.326 4.911 7.336 1.00 95.00 85 THR A C 1
ATOM 634 O O . THR A 1 85 ? 0.520 3.820 6.812 1.00 95.00 85 THR A O 1
ATOM 637 N N . VAL A 1 86 ? 0.806 6.053 6.832 1.00 95.44 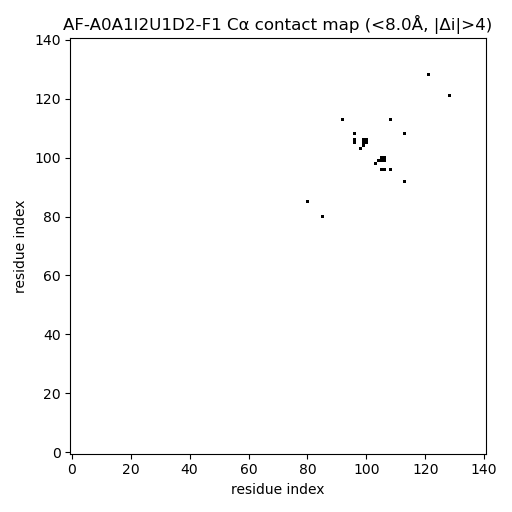86 VAL A N 1
ATOM 638 C CA . VAL A 1 86 ? 1.721 6.098 5.682 1.00 95.44 86 VAL A CA 1
ATOM 639 C C . VAL A 1 86 ? 3.055 5.462 6.059 1.00 95.44 86 VAL A C 1
ATOM 641 O O . VAL A 1 86 ? 3.506 4.584 5.339 1.00 95.44 86 VAL A O 1
ATOM 644 N N . ASP A 1 87 ? 3.604 5.792 7.231 1.00 97.00 87 ASP A N 1
ATOM 645 C CA . ASP A 1 87 ? 4.865 5.202 7.702 1.00 97.00 87 ASP A CA 1
ATOM 646 C C . ASP A 1 87 ? 4.782 3.661 7.772 1.00 97.00 87 ASP A C 1
ATOM 648 O O . ASP A 1 87 ? 5.679 2.948 7.331 1.00 97.00 87 ASP A O 1
ATOM 652 N N . VAL A 1 88 ? 3.657 3.130 8.270 1.00 96.62 88 VAL A N 1
ATOM 653 C CA . VAL A 1 88 ? 3.410 1.677 8.328 1.00 96.62 88 VAL A CA 1
ATOM 654 C C . VAL A 1 88 ? 3.251 1.065 6.932 1.00 96.62 88 VAL A C 1
ATOM 656 O O . VAL A 1 88 ? 3.631 -0.086 6.719 1.00 96.62 88 VAL A O 1
ATOM 659 N N . LEU A 1 89 ? 2.675 1.804 5.979 1.00 96.06 89 LEU A N 1
ATOM 660 C CA . LEU A 1 89 ? 2.548 1.347 4.598 1.00 96.06 89 LEU A CA 1
ATOM 661 C C . LEU A 1 89 ? 3.914 1.278 3.904 1.00 96.06 89 LEU A C 1
ATOM 663 O O . LEU A 1 89 ? 4.162 0.296 3.211 1.00 96.06 89 LEU A O 1
ATOM 667 N N . ASP A 1 90 ? 4.785 2.265 4.119 1.00 96.19 90 ASP A N 1
ATOM 668 C CA . ASP A 1 90 ? 6.139 2.294 3.551 1.00 96.19 90 ASP A CA 1
ATOM 669 C C . ASP A 1 90 ? 6.976 1.104 4.061 1.00 96.19 90 ASP A C 1
ATOM 671 O O . ASP A 1 90 ? 7.653 0.422 3.284 1.00 96.19 90 ASP A O 1
ATOM 675 N N . ASP A 1 91 ? 6.870 0.786 5.357 1.00 97.81 91 ASP A N 1
ATOM 676 C CA . ASP A 1 91 ? 7.490 -0.411 5.935 1.00 97.81 91 ASP A CA 1
ATOM 677 C C . ASP A 1 91 ? 6.936 -1.698 5.290 1.00 97.81 91 ASP A C 1
ATOM 679 O O . ASP A 1 91 ? 7.697 -2.601 4.925 1.00 97.81 91 ASP A O 1
ATOM 683 N N . ALA A 1 92 ? 5.615 -1.779 5.093 1.00 96.75 92 ALA A N 1
ATOM 684 C CA . ALA A 1 92 ? 4.977 -2.921 4.440 1.00 96.75 92 ALA A CA 1
ATOM 685 C C . ALA A 1 92 ? 5.384 -3.059 2.960 1.00 96.75 92 ALA A C 1
ATOM 687 O O . ALA A 1 92 ? 5.591 -4.179 2.485 1.00 96.75 92 ALA A O 1
ATOM 688 N N . GLU A 1 93 ? 5.535 -1.951 2.230 1.00 96.75 93 GLU A N 1
ATOM 689 C CA . GLU A 1 93 ? 6.040 -1.943 0.852 1.00 96.75 93 GLU A CA 1
ATOM 690 C C . GLU A 1 93 ? 7.446 -2.546 0.790 1.00 96.75 93 GLU A C 1
ATOM 692 O O . GLU A 1 93 ? 7.698 -3.465 0.002 1.00 96.75 93 GLU A O 1
ATOM 697 N N . PHE A 1 94 ? 8.337 -2.117 1.688 1.00 97.31 94 PHE A N 1
ATOM 698 C CA . PHE A 1 94 ? 9.688 -2.665 1.779 1.00 97.31 94 PHE A CA 1
ATOM 699 C C . PHE A 1 94 ? 9.694 -4.166 2.109 1.00 97.31 94 PHE A C 1
ATOM 701 O O . PHE A 1 94 ? 10.473 -4.936 1.534 1.00 97.31 94 PHE A O 1
ATOM 708 N N . GLU A 1 95 ? 8.828 -4.618 3.019 1.00 97.94 95 GLU A N 1
ATOM 709 C CA . GLU A 1 95 ? 8.701 -6.040 3.345 1.00 97.94 95 G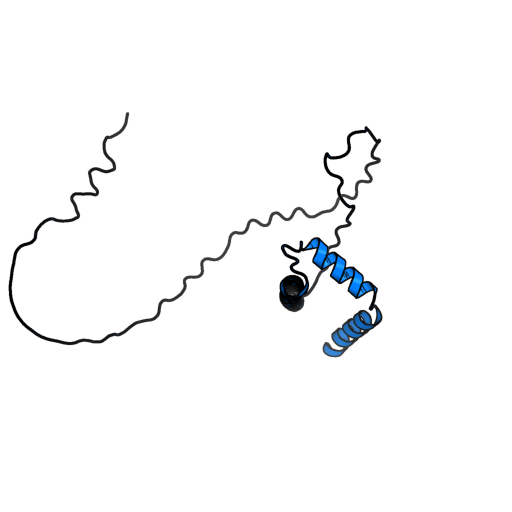LU A CA 1
ATOM 710 C C . GLU A 1 95 ? 8.248 -6.871 2.139 1.00 97.94 95 GLU A C 1
ATOM 712 O O . GLU A 1 95 ? 8.824 -7.938 1.879 1.00 97.94 95 GLU A O 1
ATOM 717 N N . VAL A 1 96 ? 7.271 -6.372 1.375 1.00 97.69 96 VAL A N 1
ATOM 718 C CA . VAL A 1 96 ? 6.786 -7.012 0.146 1.00 97.69 96 VAL A CA 1
ATOM 719 C C . VAL A 1 96 ? 7.889 -7.072 -0.908 1.00 97.69 96 VAL A C 1
ATOM 721 O O . VAL A 1 96 ? 8.138 -8.149 -1.453 1.00 97.69 96 VAL A O 1
ATOM 724 N N . GLU A 1 97 ? 8.605 -5.975 -1.162 1.00 96.62 97 GLU A N 1
ATOM 725 C CA . GLU A 1 97 ? 9.722 -5.961 -2.117 1.00 96.62 97 GLU A CA 1
ATOM 726 C C . GLU A 1 97 ? 10.821 -6.949 -1.693 1.00 96.62 97 GLU A C 1
ATOM 728 O O . GLU A 1 97 ? 11.315 -7.756 -2.487 1.00 96.62 97 GLU A O 1
ATOM 733 N N . SER A 1 98 ? 11.168 -6.952 -0.406 1.00 97.56 98 SER A N 1
ATOM 734 C CA . SER A 1 98 ? 12.149 -7.870 0.168 1.00 97.56 98 SER A CA 1
ATOM 735 C C . SER A 1 98 ? 11.730 -9.334 0.025 1.00 97.56 98 SER A C 1
ATOM 737 O O . SER A 1 98 ? 12.569 -10.197 -0.252 1.00 97.56 98 SER A O 1
ATOM 739 N N . PHE A 1 99 ? 10.449 -9.648 0.222 1.00 97.94 99 PHE A N 1
ATOM 740 C CA . PHE A 1 99 ? 9.904 -10.987 0.002 1.00 97.94 99 PHE A CA 1
ATOM 741 C C . PHE A 1 99 ? 9.976 -11.382 -1.478 1.00 97.94 99 PHE A C 1
ATOM 743 O O . PHE A 1 99 ? 10.528 -12.432 -1.805 1.00 97.94 99 PHE A O 1
ATOM 750 N N . LEU A 1 100 ? 9.510 -10.512 -2.377 1.00 98.00 100 LEU A N 1
ATOM 751 C CA . LEU A 1 100 ? 9.553 -10.721 -3.826 1.00 98.00 100 LEU A CA 1
ATOM 752 C C . LEU A 1 100 ? 10.976 -10.976 -4.328 1.00 98.00 100 LEU A C 1
ATOM 754 O O . LEU A 1 100 ? 11.212 -11.893 -5.116 1.00 98.00 100 LEU A O 1
ATOM 758 N N . ARG A 1 101 ? 11.951 -10.233 -3.808 1.00 97.19 101 ARG A N 1
ATOM 759 C CA . ARG A 1 101 ? 13.357 -10.420 -4.155 1.00 97.19 101 ARG A CA 1
ATOM 760 C C . ARG A 1 101 ? 13.922 -11.745 -3.656 1.00 97.19 101 ARG A C 1
ATOM 762 O O . ARG A 1 101 ? 14.707 -12.371 -4.363 1.00 97.19 101 ARG A O 1
ATOM 769 N N . ARG A 1 102 ? 13.581 -12.159 -2.435 1.00 97.88 102 ARG A N 1
ATOM 770 C CA . ARG A 1 102 ? 14.123 -13.386 -1.825 1.00 97.88 102 ARG A CA 1
ATOM 771 C C . ARG A 1 102 ? 13.504 -14.650 -2.407 1.00 97.88 102 ARG A C 1
ATOM 773 O O . ARG A 1 102 ? 14.234 -15.590 -2.704 1.00 97.88 102 ARG A O 1
ATOM 780 N N . GLU A 1 103 ? 12.188 -14.656 -2.583 1.00 98.19 103 GLU A N 1
ATOM 781 C CA . GLU A 1 103 ? 11.433 -15.857 -2.951 1.00 98.19 103 GLU A CA 1
ATOM 782 C C . GLU A 1 103 ? 11.190 -15.973 -4.460 1.00 98.19 103 GLU A C 1
ATOM 784 O O . GLU A 1 103 ? 11.041 -17.078 -4.983 1.00 98.19 103 GLU A O 1
ATOM 789 N N . HIS A 1 104 ? 11.174 -14.845 -5.176 1.00 97.00 104 HIS A N 1
ATOM 790 C CA . HIS A 1 104 ? 10.811 -14.801 -6.594 1.00 97.00 104 HIS A CA 1
ATOM 791 C C . HIS A 1 104 ? 11.877 -14.147 -7.499 1.00 97.00 104 HIS A C 1
ATOM 793 O O . HIS A 1 104 ? 11.687 -14.136 -8.712 1.00 97.00 104 HIS A O 1
ATOM 799 N N . ASP A 1 105 ? 12.987 -13.631 -6.942 1.00 95.88 105 ASP A N 1
ATOM 800 C CA . ASP A 1 105 ? 14.027 -12.824 -7.631 1.00 95.88 105 ASP A CA 1
ATOM 801 C C . ASP A 1 105 ? 13.450 -11.660 -8.461 1.00 95.88 105 ASP A C 1
ATOM 803 O O . ASP A 1 105 ? 14.044 -11.204 -9.438 1.00 95.88 105 ASP A O 1
ATOM 807 N N . VAL A 1 106 ? 12.282 -11.153 -8.054 1.00 97.12 106 VAL A N 1
ATOM 808 C CA . VAL A 1 106 ? 11.665 -9.958 -8.637 1.00 97.12 106 VAL A CA 1
ATOM 809 C C . VAL A 1 106 ? 12.267 -8.724 -7.968 1.00 97.12 106 VAL A C 1
ATOM 811 O O . VAL A 1 106 ? 12.475 -8.701 -6.755 1.00 97.12 106 VAL A O 1
ATOM 814 N N . ARG A 1 107 ? 12.591 -7.707 -8.768 1.00 94.81 107 ARG A N 1
ATOM 815 C CA . ARG A 1 107 ? 13.241 -6.462 -8.336 1.00 94.81 107 ARG A CA 1
ATOM 816 C C . ARG A 1 107 ? 12.594 -5.273 -9.020 1.00 94.81 107 ARG A C 1
ATOM 818 O O . ARG A 1 107 ? 11.891 -5.460 -10.009 1.00 94.81 107 ARG A O 1
ATOM 825 N N . ASP A 1 108 ? 12.901 -4.083 -8.512 1.00 93.62 108 ASP A N 1
ATOM 826 C CA . ASP A 1 108 ? 12.499 -2.810 -9.112 1.00 93.62 108 ASP A CA 1
ATOM 827 C C . ASP A 1 108 ? 10.972 -2.721 -9.298 1.00 93.62 108 ASP A C 1
ATOM 829 O O . ASP A 1 108 ? 10.482 -2.259 -10.329 1.00 93.62 108 ASP A O 1
ATOM 833 N N . VAL A 1 109 ? 10.221 -3.200 -8.295 1.00 94.88 109 VAL A N 1
ATOM 834 C CA . VAL A 1 109 ? 8.755 -3.124 -8.276 1.00 94.88 109 VAL A CA 1
ATOM 835 C C . VAL A 1 109 ? 8.362 -1.655 -8.312 1.00 94.88 109 VAL A C 1
ATOM 837 O O . VAL A 1 109 ? 8.796 -0.862 -7.478 1.00 94.88 109 VAL A O 1
ATOM 840 N N . THR A 1 110 ? 7.557 -1.269 -9.297 1.00 93.25 110 THR A N 1
ATOM 841 C CA . THR A 1 110 ? 7.108 0.117 -9.382 1.00 93.25 110 THR A CA 1
ATOM 842 C C . THR A 1 110 ? 6.039 0.379 -8.330 1.00 93.25 110 THR A C 1
ATOM 844 O O . THR A 1 110 ? 5.180 -0.470 -8.085 1.00 93.25 110 THR A O 1
ATOM 847 N N . GLY A 1 111 ? 6.002 1.601 -7.787 1.00 92.00 111 GLY A N 1
ATOM 848 C CA . GLY A 1 111 ? 4.944 1.990 -6.853 1.00 92.00 111 GLY A CA 1
ATOM 849 C C . GLY A 1 111 ? 3.548 1.717 -7.426 1.00 92.00 111 GLY A C 1
ATOM 850 O O . GLY A 1 111 ? 2.666 1.259 -6.715 1.00 92.00 111 GLY A O 1
ATOM 851 N N . ARG A 1 112 ? 3.334 1.887 -8.738 1.00 92.31 112 ARG A N 1
ATOM 852 C CA . ARG A 1 112 ? 2.056 1.537 -9.382 1.00 92.31 112 ARG A CA 1
ATOM 853 C C . ARG A 1 112 ? 1.689 0.061 -9.207 1.00 92.31 112 ARG A C 1
ATOM 855 O O . ARG A 1 112 ? 0.538 -0.222 -8.901 1.00 92.31 112 ARG A O 1
ATOM 862 N N . GLU A 1 113 ? 2.621 -0.860 -9.435 1.00 94.81 113 GLU A N 1
ATOM 863 C CA . GLU A 1 113 ? 2.357 -2.299 -9.298 1.00 94.81 113 GLU A CA 1
ATOM 864 C C . GLU A 1 113 ? 2.004 -2.659 -7.858 1.00 94.81 113 GLU A C 1
ATOM 866 O O . GLU A 1 113 ? 1.048 -3.401 -7.630 1.00 94.81 113 GLU A O 1
ATOM 871 N N . PHE A 1 114 ? 2.730 -2.082 -6.899 1.00 96.31 114 PHE A N 1
ATOM 872 C CA . PHE A 1 114 ? 2.444 -2.255 -5.482 1.00 96.31 114 PHE A CA 1
ATOM 873 C C . PHE A 1 114 ? 1.052 -1.719 -5.112 1.00 96.31 114 PHE A C 1
ATOM 875 O O . PHE A 1 114 ? 0.230 -2.466 -4.582 1.00 96.31 114 PHE A O 1
ATOM 882 N N . HIS A 1 115 ? 0.743 -0.464 -5.455 1.00 95.56 115 HIS A N 1
ATOM 883 C CA . HIS A 1 115 ? -0.544 0.159 -5.134 1.00 95.56 115 HIS A CA 1
ATOM 884 C C . HIS A 1 115 ? -1.722 -0.554 -5.807 1.00 95.56 115 HIS A C 1
ATOM 886 O O . HIS A 1 115 ? -2.768 -0.736 -5.184 1.00 95.56 115 HIS A O 1
ATOM 892 N N . ASP A 1 116 ? -1.575 -0.982 -7.061 1.00 95.25 116 ASP A N 1
ATOM 893 C CA . ASP A 1 116 ? -2.641 -1.698 -7.757 1.00 95.25 116 ASP A CA 1
ATOM 894 C C . ASP A 1 116 ? -2.874 -3.088 -7.142 1.00 95.25 116 ASP A C 1
ATOM 896 O O . ASP A 1 116 ? -4.018 -3.474 -6.900 1.00 95.25 116 ASP A O 1
ATOM 900 N N . ALA A 1 117 ? -1.807 -3.815 -6.787 1.00 97.00 117 ALA A N 1
ATOM 901 C CA . ALA A 1 117 ? -1.926 -5.074 -6.052 1.00 97.00 117 ALA A CA 1
ATOM 902 C C . ALA A 1 117 ? -2.590 -4.877 -4.680 1.00 97.00 117 ALA A C 1
ATOM 904 O O . ALA A 1 117 ? -3.507 -5.624 -4.339 1.00 97.00 117 ALA A O 1
ATOM 905 N N . LEU A 1 118 ? -2.189 -3.846 -3.931 1.00 96.00 118 LEU A N 1
ATOM 906 C CA . LEU A 1 118 ? -2.772 -3.494 -2.636 1.00 96.00 118 LEU A CA 1
ATOM 907 C C . LEU A 1 118 ? -4.281 -3.234 -2.749 1.00 96.00 118 LEU A C 1
ATOM 909 O O . LEU A 1 118 ? -5.065 -3.783 -1.975 1.00 96.00 118 LEU A O 1
ATOM 913 N N . VAL A 1 119 ? -4.704 -2.441 -3.739 1.00 95.44 119 VAL A N 1
ATOM 914 C CA . VAL A 1 119 ? -6.125 -2.142 -3.976 1.00 95.44 119 VAL A CA 1
ATOM 915 C C . VAL A 1 119 ? -6.898 -3.399 -4.375 1.00 95.44 119 VAL A C 1
ATOM 917 O O . VAL A 1 119 ? -8.011 -3.601 -3.886 1.00 95.44 119 VAL A O 1
ATOM 920 N N . ARG A 1 120 ? -6.326 -4.267 -5.220 1.00 96.56 120 ARG A N 1
ATOM 921 C CA . ARG A 1 120 ? -6.961 -5.543 -5.588 1.00 96.56 120 ARG A CA 1
ATOM 922 C C . ARG A 1 120 ? -7.146 -6.460 -4.380 1.00 96.56 120 ARG A C 1
ATOM 924 O O . ARG A 1 120 ? -8.227 -7.018 -4.227 1.00 96.56 120 ARG A O 1
ATOM 931 N N . VAL A 1 121 ? -6.140 -6.569 -3.510 1.00 97.62 121 VAL A N 1
ATOM 932 C CA . VAL A 1 121 ? -6.238 -7.343 -2.263 1.00 97.62 121 VAL A CA 1
ATOM 933 C C . VAL A 1 121 ? -7.323 -6.755 -1.362 1.00 97.62 121 VAL A C 1
ATOM 935 O O . VAL A 1 121 ? -8.226 -7.474 -0.952 1.00 97.62 121 VAL A O 1
ATOM 938 N N . ALA A 1 122 ? -7.325 -5.444 -1.118 1.00 95.94 122 ALA A N 1
ATOM 939 C CA . ALA A 1 122 ? -8.359 -4.811 -0.295 1.00 95.94 122 ALA A CA 1
ATOM 940 C C . ALA A 1 122 ? -9.783 -5.028 -0.850 1.00 95.94 122 ALA A C 1
ATOM 942 O O . ALA A 1 122 ? -10.734 -5.169 -0.084 1.00 95.94 122 ALA A O 1
ATOM 943 N N . ALA A 1 123 ? -9.940 -5.089 -2.177 1.00 97.00 123 ALA A N 1
ATOM 944 C CA . ALA A 1 123 ? -11.217 -5.388 -2.821 1.00 97.00 123 ALA A CA 1
ATOM 945 C C . ALA A 1 123 ? -11.657 -6.857 -2.662 1.00 97.00 123 ALA A C 1
A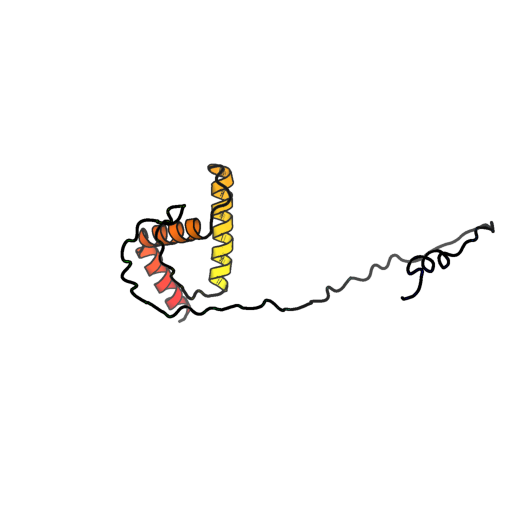TOM 947 O O . ALA A 1 123 ? -12.856 -7.136 -2.700 1.00 97.00 123 ALA A O 1
ATOM 948 N N . GLU A 1 124 ? -10.715 -7.785 -2.484 1.00 98.31 124 GLU A N 1
ATOM 949 C CA . GLU A 1 124 ? -10.991 -9.201 -2.216 1.00 98.31 124 GLU A CA 1
ATOM 950 C C . GLU A 1 124 ? -11.415 -9.447 -0.757 1.00 98.31 124 GLU A C 1
ATOM 952 O O . GLU A 1 124 ? -12.189 -10.368 -0.495 1.00 98.31 124 GLU A O 1
ATOM 957 N N . TYR A 1 125 ? -10.992 -8.582 0.172 1.00 98.06 125 TYR A N 1
ATOM 958 C CA . TYR A 1 125 ? -11.279 -8.692 1.607 1.00 98.06 125 TYR A CA 1
ATOM 959 C C . TYR A 1 125 ? -12.081 -7.491 2.154 1.00 98.06 125 TYR A C 1
ATOM 961 O O . TYR A 1 125 ? -11.602 -6.769 3.031 1.00 98.06 125 TYR A O 1
ATOM 969 N N . PRO A 1 126 ? -13.322 -7.249 1.684 1.00 97.50 126 PRO A N 1
ATOM 970 C CA . PRO A 1 126 ? -14.106 -6.089 2.112 1.00 97.50 126 PRO A CA 1
ATOM 971 C C . PRO A 1 126 ? -14.516 -6.135 3.593 1.00 97.50 126 PRO A C 1
ATOM 973 O O . PRO A 1 126 ? -14.677 -5.080 4.205 1.00 97.50 126 PRO A O 1
ATOM 976 N N . ASP A 1 127 ? -14.678 -7.329 4.171 1.00 98.12 127 ASP A N 1
ATOM 977 C CA . ASP A 1 127 ? -15.054 -7.495 5.580 1.00 98.12 127 ASP A CA 1
ATOM 978 C C . ASP A 1 127 ? -13.924 -7.042 6.522 1.00 98.12 127 ASP A C 1
ATOM 980 O O . ASP A 1 127 ? -14.175 -6.287 7.455 1.00 98.12 127 ASP A O 1
ATOM 984 N N . GLU A 1 128 ? -12.667 -7.382 6.210 1.00 98.00 128 GLU A N 1
ATOM 985 C CA . GLU A 1 128 ? -11.476 -6.920 6.950 1.00 98.00 128 GLU A CA 1
ATOM 986 C C . GLU A 1 128 ? -11.372 -5.383 6.931 1.00 98.00 128 GLU A C 1
ATOM 988 O O . GLU A 1 128 ? -11.065 -4.742 7.938 1.00 98.00 128 GLU A O 1
ATOM 993 N N . VAL A 1 129 ? -11.693 -4.762 5.788 1.00 97.19 129 VAL A N 1
ATOM 994 C CA . VAL A 1 129 ? -11.742 -3.296 5.665 1.00 97.19 129 VAL A CA 1
ATOM 995 C C . VAL A 1 129 ? -12.852 -2.709 6.543 1.00 97.19 129 VAL A C 1
ATOM 997 O O . VAL A 1 129 ? -12.648 -1.675 7.184 1.00 97.19 129 VAL A O 1
ATOM 1000 N N . ALA A 1 130 ? -14.027 -3.343 6.589 1.00 97.88 130 ALA A N 1
ATOM 1001 C CA . ALA A 1 130 ? -15.125 -2.902 7.443 1.00 97.88 130 ALA A CA 1
ATOM 1002 C C . ALA A 1 130 ? -14.762 -3.006 8.933 1.00 97.88 130 ALA A C 1
ATOM 1004 O O . ALA A 1 130 ? -14.991 -2.051 9.679 1.00 97.88 130 ALA A O 1
ATOM 1005 N N . ASP A 1 131 ? -14.137 -4.108 9.344 1.00 97.94 131 ASP A N 1
ATOM 1006 C CA . ASP A 1 131 ? -13.677 -4.325 10.715 1.00 97.94 131 ASP A CA 1
ATOM 1007 C C . ASP A 1 131 ? -12.626 -3.284 11.126 1.00 97.94 131 ASP A C 1
ATOM 1009 O O . ASP A 1 131 ? -12.742 -2.679 12.195 1.00 97.94 131 ASP A O 1
ATOM 1013 N N . ALA A 1 132 ? -11.665 -2.974 10.249 1.00 95.31 132 ALA A N 1
ATOM 1014 C CA . ALA A 1 132 ? -10.679 -1.919 10.489 1.00 95.31 132 ALA A CA 1
ATOM 1015 C C . ALA A 1 132 ? -11.330 -0.533 10.680 1.00 95.31 132 ALA A C 1
ATOM 1017 O O . ALA A 1 132 ? -10.903 0.256 11.527 1.00 95.31 132 ALA A O 1
ATOM 1018 N N . ILE A 1 133 ? -12.395 -0.229 9.926 1.00 96.00 133 ILE A N 1
ATOM 1019 C CA . ILE A 1 133 ? -13.150 1.025 10.077 1.00 96.00 133 ILE A CA 1
ATOM 1020 C C . ILE A 1 133 ? -13.887 1.073 11.419 1.00 96.00 133 ILE A C 1
ATOM 1022 O O . ILE A 1 133 ? -13.928 2.138 12.042 1.00 96.00 133 ILE A O 1
ATOM 1026 N N . LEU A 1 134 ? -14.500 -0.035 11.843 1.00 97.50 134 LEU A N 1
ATOM 1027 C CA . LEU A 1 134 ? -15.215 -0.116 13.118 1.00 97.50 134 LEU A CA 1
ATOM 1028 C C . LEU A 1 134 ? -14.247 0.026 14.296 1.00 97.50 134 LEU A C 1
ATOM 1030 O O . LEU A 1 134 ? -14.466 0.893 15.138 1.00 97.50 134 LEU A O 1
ATOM 1034 N N . ALA A 1 135 ? -13.125 -0.698 14.282 1.00 95.19 135 ALA A N 1
ATOM 1035 C CA . ALA A 1 135 ? -12.085 -0.577 15.303 1.00 95.19 135 ALA A CA 1
ATOM 1036 C C . ALA A 1 135 ? -11.595 0.876 15.448 1.00 95.19 135 ALA A C 1
ATOM 1038 O O . ALA A 1 135 ? -11.602 1.440 16.539 1.00 95.19 135 ALA A O 1
ATOM 1039 N N . ALA A 1 136 ? -11.305 1.549 14.328 1.00 91.44 136 ALA A N 1
ATOM 1040 C CA . ALA A 1 136 ? -10.859 2.943 14.331 1.00 91.44 136 ALA A CA 1
ATOM 1041 C C . ALA A 1 136 ? -11.920 3.961 14.808 1.00 91.44 136 ALA A C 1
ATOM 1043 O O . ALA A 1 136 ? -11.599 5.142 15.012 1.00 91.44 136 ALA A O 1
ATOM 1044 N N . ARG A 1 137 ? -13.194 3.560 14.903 1.00 93.31 137 ARG A N 1
ATOM 1045 C CA . ARG A 1 137 ? -14.267 4.365 15.506 1.00 93.31 137 ARG A CA 1
ATOM 1046 C C . ARG A 1 137 ? -14.373 4.107 16.998 1.00 93.31 137 ARG A C 1
ATOM 1048 O O . ARG A 1 137 ? -14.472 5.083 17.734 1.00 93.31 137 ARG A O 1
ATOM 1055 N N . ASP A 1 138 ? -14.300 2.847 17.404 1.00 91.75 138 ASP A N 1
ATOM 1056 C CA . ASP A 1 138 ? -14.379 2.443 18.806 1.00 91.75 138 ASP A CA 1
ATOM 1057 C C . ASP A 1 138 ? -13.176 2.980 19.606 1.00 91.75 138 ASP A C 1
ATOM 1059 O O . ASP A 1 138 ? -13.342 3.448 20.726 1.00 91.75 138 ASP A O 1
ATOM 1063 N N . ASP A 1 139 ? -11.982 3.044 19.003 1.00 80.12 139 ASP A N 1
ATOM 1064 C CA . ASP A 1 139 ? -10.780 3.648 19.610 1.00 80.12 139 ASP A CA 1
ATOM 1065 C C . ASP A 1 139 ? -10.893 5.167 19.869 1.00 80.12 139 ASP A C 1
ATOM 1067 O O . ASP A 1 139 ? -10.030 5.761 20.521 1.00 80.12 139 ASP A O 1
ATOM 1071 N N . LYS A 1 140 ? -11.915 5.836 19.320 1.00 64.56 140 LYS A N 1
ATOM 1072 C CA . LYS A 1 140 ? -12.143 7.280 19.506 1.00 64.56 140 LYS A CA 1
ATOM 1073 C C . LYS A 1 140 ? -13.162 7.603 20.600 1.00 64.56 140 LYS A C 1
ATOM 1075 O O . LYS A 1 140 ? -13.380 8.796 20.834 1.00 64.56 140 LYS A O 1
ATOM 1080 N N . GLU A 1 141 ? -13.785 6.599 21.218 1.00 51.78 141 GLU A N 1
ATOM 1081 C CA . GLU A 1 141 ? -14.749 6.765 22.321 1.00 51.78 141 GLU A CA 1
ATOM 1082 C C . GLU A 1 141 ? -14.103 6.741 23.716 1.00 51.78 141 GLU A C 1
ATOM 1084 O O . GLU A 1 141 ? -13.118 6.001 23.939 1.00 51.78 141 GLU A O 1
#

Solvent-accessible surface area (backbone atoms only — not comparable to full-atom values): 10115 Å² total; per-residue (Å²): 135,84,85,88,62,91,70,71,70,73,67,72,77,69,71,85,83,90,86,84,92,82,84,84,83,87,76,87,81,81,95,77,84,79,86,86,82,82,85,85,83,80,84,85,82,84,80,82,78,81,77,86,84,77,96,69,91,70,84,74,77,86,71,88,72,74,68,100,59,89,77,84,92,78,81,92,79,90,79,94,73,58,68,78,55,49,58,54,48,54,54,48,52,52,51,50,50,54,47,37,36,73,78,66,70,45,71,88,78,47,69,66,59,52,53,52,51,53,52,52,51,51,68,75,40,55,64,63,53,49,51,54,54,50,51,67,50,60,77,73,109

=== Feature glossary ===
Legend for the data blocks above and below:

— What the protein is —

The amino-acid sequence is the protein's primary structure: the linear order of residues from the N-terminus to the C-terminus, written in one-letter code. Everything else here — the 3D coordinates, the secondary structure, the domain annotations — is ultimately a consequence of this string.

Functional annotations link the protein to curated databases. InterPro entries identify conserved domains and families by matching the sequence against member-database signatures (Pfam, PROSITE, CDD, …). Gene Ontology (GO) terms describe molecular function, biological process, and cellular component in a controlled vocabulary. CATH places the structure in a hierarchical fold classification (Class/Architecture/Topology/Homologous-superfamily). The organism is the source species.

— Where its atoms are —

Atomic coordinates in PDBx/mmCIF format — the same representation the Protein Data Bank distributes. Each line of the _atom_site loop places one backbone atom in Cartesian space (units: ångströms, origin: arbitrary).

The six renders are orthographic views along the three Cartesian axes in both directions. Representation (cartoon, sticks, or surface) and color scheme (sequence-rainbow or by-chain) vary across proteins so the training set covers all the common visualization conventions.

— Local backbone conformation —

Eight-state secondary structure (DSSP): H is the canonical α-helix, G the tighter 3₁₀-helix, I the wider π-helix; E/B are β-structure, T and S are turns and bends, and '-' is everything else. DSSP derives these from the pattern of main-chain N–H···O=C hydrogen bonds, not from the sequence.

Three-state secondary structure (P-SEA) collapses the eight DSSP classes into helix (a), strand (b), and coil (c). P-SEA assigns these from Cα geometry alone — distances and angles — without requiring backbone oxygens, so it works on any Cα trace.

φ (phi) and ψ (psi) are the two rotatable backbone dihedrals per residue: φ is the C(i-1)–N–Cα–C torsion, ψ is the N–Cα–C–N(i+1) torsion, both in degrees on (−180°, 180°]. α-helical residues cluster near (−60°, −45°); β-strand residues near (−120°, +130°). A Ramachandran plot is simply a scatter of (φ, ψ) for every residue.

— Global shape and packing —

The geometric summary reports three shape descriptors. Rg (radius of gyration) measures how spread out the Cα atoms are about their centre of mass; compact globular proteins have small Rg, elongated or unfolded ones large. Cα contacts (<8 Å, |i−j|>4) count long-range residue pairs in spatial proximity — high for tightly packed folds, near zero for rods or random coil. The bounding-box extents give the protein's footprint along x, y, z in Å.

SASA measures how much of the protein is reachable by solvent. It is computed by rolling a water-sized probe over the atomic surface and summing the exposed area (Å²). Per-residue SASA distinguishes core (buried, low SASA) from surface (exposed, high SASA) residues; total SASA is a whole-molecule size measure.

Plot images: a contact map (which residues are close in 3D, as an N×N binary image), a Ramachandran scatter (backbone torsion angles, revealing secondary-structure composition at a glance), and — for AlphaFold structures — a PAE heatmap (pairwise prediction confidence).

— Structural neighborhood —

A 3Di character summarizes, for each residue, the relative orientation of the Cα frame of its nearest spatial neighbor. Because it encodes fold topology rather than chemistry, 3Di alignments detect remote structural similarity that sequence alignment misses.

The Foldseek neighbor list gives the closest experimentally determined structures in the PDB, ranked by structural alignment. TM-score near 1 means near-identical fold; near 0.3 means only rough topology match. This is how on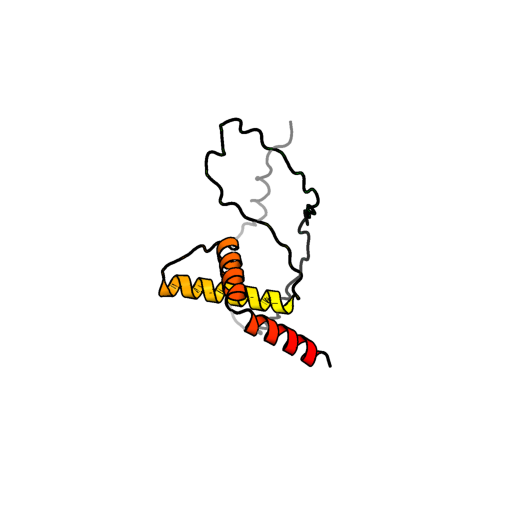e finds what a novel AlphaFold prediction most resembles in the solved-structure universe.

— Confidence and disorder —

For AlphaFold models, the B-factor field carries pLDDT — the model's own estimate of local accuracy on a 0–100 scale. Regions with pLDDT<50 should be treated as essentially unmodeled; they often correspond to intrinsically disordered segments.

Crystallographic B-factors measure how much each atom's electron density is smeared out, in Å². They rise in mobile loops and surface residues and fall in the buried interior. In AlphaFold models this column is repurposed to hold pLDDT instead.

Predicted Aligned Error (PAE) is an AlphaFold confidence matrix: entry (i, j) is the expected error in the position of residue j, in ångströms, when the prediction is superimposed on the true structure at residue i. Low PAE within a block of residues means that block is internally rigid and well-predicted; high PAE between two blocks means their relative placement is uncertain even if each block individually is confident.